Protein AF-A0AAU0QD42-F1 (afdb_monomer_lite)

Radius of gyration: 25.95 Å; chains: 1; bounding box: 48×52×79 Å

Foldseek 3Di:
DDDDDDDDDDDDDDDDDDDDDDPDDDPPPPPPPPPDPPPQDDWDWPDFLPPDAADAAQDVVSLVVVLVVQFDDDPQEGAHADLVSQVNSVCNNVRRHWTWTDPRHDIDIDDDQKHQRNPQRWIWGWDQADPVGGIKIWTWDADPNDTDTHMYDHHD

Sequence (156 aa):
MLKRDLGMKVKGLASSLVCFGLLAGAPAAMAEDAAEEVVVPEPGVLRDCRGTSYDCWDNFDEAKEFLDGKFELEGNVWQAPSEDDIWDAWCAASASSGQLESDGENIFLVGDQLITFPEDGNTAYFRTESKSGGMTIDVVKIIKNKKDIYKVHLKV

Secondary structure (DSSP, 8-state):
---------------------------------------PPPSEEEEE-BTB-PPPP-SHHHHHHHHHHHSEEETTEEEESSHHHHHHHHHHHTTT--EEEE-SS-EEEES-SEEE-TTT--EEEEES--TTSS-EEEEEEEETTEEEEEEEEE--

Structure (mmCIF, N/CA/C/O backbone):
data_AF-A0AAU0QD42-F1
#
_entry.id   AF-A0AAU0QD42-F1
#
loop_
_atom_site.group_PDB
_atom_site.id
_atom_site.type_symbol
_atom_site.label_atom_id
_atom_site.label_alt_id
_atom_site.label_comp_id
_atom_site.label_asym_id
_atom_site.label_entity_id
_atom_site.label_seq_id
_atom_site.pdbx_PDB_ins_code
_atom_site.Cartn_x
_atom_site.Cartn_y
_atom_site.Cartn_z
_atom_site.occupancy
_atom_site.B_iso_or_equiv
_atom_site.auth_seq_id
_atom_site.auth_comp_id
_atom_site.auth_asym_id
_atom_site.auth_atom_id
_atom_site.pdbx_PDB_model_num
ATOM 1 N N . MET A 1 1 ? 4.380 0.924 61.589 1.00 41.47 1 MET A N 1
ATOM 2 C CA . MET A 1 1 ? 4.898 -0.199 62.403 1.00 41.47 1 MET A CA 1
ATOM 3 C C . MET A 1 1 ? 4.317 -1.499 61.859 1.00 41.47 1 MET A C 1
ATOM 5 O O . MET A 1 1 ? 3.103 -1.559 61.809 1.00 41.47 1 MET A O 1
ATOM 9 N N . LEU A 1 2 ? 5.183 -2.475 61.514 1.00 42.94 2 LEU A N 1
ATOM 10 C CA . LEU A 1 2 ? 4.974 -3.949 61.535 1.00 42.94 2 LEU A CA 1
ATOM 11 C C . LEU A 1 2 ? 3.832 -4.527 60.650 1.00 42.94 2 LEU A C 1
ATOM 13 O O . LEU A 1 2 ? 2.705 -4.082 60.737 1.00 42.94 2 LEU A O 1
ATOM 17 N N . LYS A 1 3 ? 4.000 -5.543 59.792 1.00 42.56 3 LYS A N 1
ATOM 18 C CA . LYS A 1 3 ? 4.906 -6.706 59.765 1.00 42.56 3 LYS A CA 1
ATOM 19 C C . LYS A 1 3 ? 5.106 -7.186 58.317 1.00 42.56 3 LYS A C 1
ATOM 21 O O . LYS A 1 3 ? 4.191 -7.126 57.505 1.00 42.56 3 LYS A O 1
ATOM 26 N N . ARG A 1 4 ? 6.318 -7.674 58.042 1.00 53.47 4 ARG A N 1
ATOM 27 C CA . ARG A 1 4 ? 6.694 -8.471 56.867 1.00 53.47 4 ARG A CA 1
ATOM 28 C C . ARG A 1 4 ? 6.239 -9.913 57.091 1.00 53.47 4 ARG A C 1
ATOM 30 O O . ARG A 1 4 ? 6.433 -10.401 58.201 1.00 53.47 4 ARG A O 1
ATOM 37 N N . ASP A 1 5 ? 5.771 -10.584 56.044 1.00 55.56 5 ASP A N 1
ATOM 38 C CA . ASP A 1 5 ? 5.697 -12.045 56.011 1.00 55.56 5 ASP A CA 1
ATOM 39 C C . ASP A 1 5 ? 6.523 -12.576 54.834 1.00 55.56 5 ASP A C 1
ATOM 41 O O . ASP A 1 5 ? 6.356 -12.176 53.682 1.00 55.56 5 ASP A O 1
ATOM 45 N N . LEU A 1 6 ? 7.502 -13.406 55.190 1.00 51.28 6 LEU A N 1
ATOM 46 C CA . LEU A 1 6 ? 8.511 -14.044 54.354 1.00 51.28 6 LEU A CA 1
ATOM 47 C C . LEU A 1 6 ? 8.152 -15.532 54.310 1.00 51.28 6 LEU A C 1
ATOM 49 O O . LEU A 1 6 ? 8.418 -16.257 55.266 1.00 51.28 6 LEU A O 1
ATOM 53 N N . GLY A 1 7 ? 7.559 -15.987 53.207 1.00 52.12 7 GLY A N 1
ATOM 54 C CA . GLY A 1 7 ? 7.311 -17.404 52.940 1.00 52.12 7 GLY A CA 1
ATOM 55 C C . GLY A 1 7 ? 8.399 -17.979 52.039 1.00 52.12 7 GLY A C 1
ATOM 56 O O . GLY A 1 7 ? 8.480 -17.636 50.865 1.00 52.12 7 GLY A O 1
ATOM 57 N N . MET A 1 8 ? 9.251 -18.836 52.597 1.00 41.88 8 MET A N 1
ATOM 58 C CA . MET A 1 8 ? 10.447 -19.399 51.969 1.00 41.88 8 MET A CA 1
ATOM 59 C C . MET A 1 8 ? 10.405 -20.938 52.035 1.00 41.88 8 MET A C 1
ATOM 61 O O . MET A 1 8 ? 9.968 -21.484 53.046 1.00 41.88 8 MET A O 1
ATOM 65 N N . LYS A 1 9 ? 11.020 -21.587 51.026 1.00 45.06 9 LYS A N 1
ATOM 66 C CA . LYS A 1 9 ? 11.385 -23.026 50.879 1.00 45.06 9 LYS A CA 1
ATOM 67 C C . LYS A 1 9 ? 10.252 -23.930 50.339 1.00 45.06 9 LYS A C 1
ATOM 69 O O . LYS A 1 9 ? 9.097 -23.713 50.649 1.00 45.06 9 LYS A O 1
ATOM 74 N N . VAL A 1 10 ? 10.499 -24.968 49.526 1.00 48.28 10 VAL A N 1
ATOM 75 C CA . VAL A 1 10 ? 11.524 -26.023 49.662 1.00 48.28 10 VAL A CA 1
ATOM 76 C C . VAL A 1 10 ? 11.851 -26.710 48.308 1.00 48.28 10 VAL A C 1
ATOM 78 O O . VAL A 1 10 ? 10.958 -27.138 47.596 1.00 48.28 10 VAL A O 1
ATOM 81 N N . LYS A 1 11 ? 13.161 -26.830 48.034 1.00 45.75 11 LYS A N 1
ATOM 82 C CA . LYS A 1 11 ? 13.967 -27.918 47.416 1.00 45.75 11 LYS A CA 1
ATOM 83 C C . LYS A 1 11 ? 13.329 -28.898 46.403 1.00 45.75 11 LYS A C 1
ATOM 85 O O . LYS A 1 11 ? 12.487 -29.708 46.766 1.00 45.75 11 LYS A O 1
ATOM 90 N N . GLY A 1 12 ? 13.960 -28.992 45.228 1.00 39.03 12 GLY A N 1
ATOM 91 C CA . GLY A 1 12 ? 14.044 -30.207 44.408 1.00 39.03 12 GLY A CA 1
ATOM 92 C C . GLY A 1 12 ? 15.512 -30.487 44.066 1.00 39.03 12 GLY A C 1
ATOM 93 O O . GLY A 1 12 ? 16.193 -29.623 43.523 1.00 39.03 12 GLY A O 1
ATOM 94 N N . LEU A 1 13 ? 16.015 -31.649 44.482 1.00 48.16 13 LEU A N 1
ATOM 95 C CA . LEU A 1 13 ? 17.407 -32.094 44.392 1.00 48.16 13 LEU A CA 1
ATOM 96 C C . LEU A 1 13 ? 17.567 -33.098 43.239 1.00 48.16 13 LEU A C 1
ATOM 98 O O . LEU A 1 13 ? 16.780 -34.028 43.140 1.00 48.16 13 LEU A O 1
ATOM 102 N N . ALA A 1 14 ? 18.653 -32.911 42.484 1.00 47.53 14 ALA A N 1
ATOM 103 C CA . ALA A 1 14 ? 19.509 -33.909 41.834 1.00 47.53 14 ALA A CA 1
ATOM 104 C C . ALA A 1 14 ? 18.916 -34.908 40.815 1.00 47.53 14 ALA A C 1
ATOM 106 O O . ALA A 1 14 ? 18.172 -35.819 41.160 1.00 47.53 14 ALA A O 1
ATOM 107 N N . SER A 1 15 ? 19.474 -34.891 39.600 1.00 43.47 15 SER A N 1
ATOM 108 C CA . SER A 1 15 ? 20.176 -36.071 39.065 1.00 43.47 15 SER A CA 1
ATOM 109 C C . SER A 1 15 ? 21.132 -35.676 37.942 1.00 43.47 15 SER A C 1
ATOM 111 O O . SER A 1 15 ? 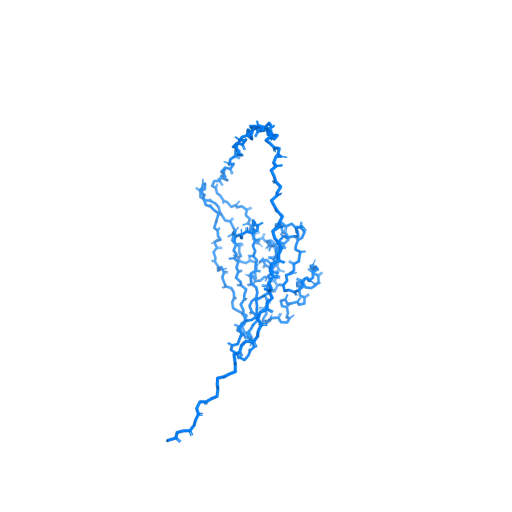20.723 -35.172 36.901 1.00 43.47 15 SER A O 1
ATOM 113 N N . SER A 1 16 ? 22.422 -35.911 38.190 1.00 46.19 16 SER A N 1
ATOM 114 C CA . SER A 1 16 ? 23.472 -35.951 37.176 1.00 46.19 16 SER A CA 1
ATOM 115 C C . SER A 1 16 ? 23.210 -37.095 36.206 1.00 46.19 16 SER A C 1
ATOM 117 O O . SER A 1 16 ? 23.029 -38.231 36.640 1.00 46.19 16 SER A O 1
ATOM 119 N N . LEU A 1 17 ? 23.350 -36.825 34.912 1.00 48.88 17 LEU A N 1
ATOM 120 C CA . LEU A 1 17 ? 23.838 -37.824 33.973 1.00 48.88 17 LEU A CA 1
ATOM 121 C C . LEU A 1 17 ? 24.976 -37.198 33.165 1.00 48.88 17 LEU A C 1
ATOM 123 O O . LEU A 1 17 ? 24.775 -36.317 32.335 1.00 48.88 17 LEU A O 1
ATOM 127 N N . VAL A 1 18 ? 26.191 -37.635 33.480 1.00 49.25 18 VAL A N 1
ATOM 128 C CA . VAL A 1 18 ? 27.378 -37.448 32.650 1.00 49.25 18 VAL A CA 1
ATOM 129 C C . VAL A 1 18 ? 27.294 -38.495 31.544 1.00 49.25 18 VAL A C 1
ATOM 131 O O . VAL A 1 18 ? 27.322 -39.686 31.842 1.00 49.25 18 VAL A O 1
ATOM 134 N N . CYS A 1 19 ? 27.224 -38.066 30.286 1.00 42.28 19 CYS A N 1
ATOM 135 C CA . CYS A 1 19 ? 27.506 -38.924 29.138 1.00 42.28 19 CYS A CA 1
ATOM 136 C C . CYS A 1 19 ? 28.687 -38.331 28.368 1.00 42.28 19 CYS A C 1
ATOM 138 O O . CYS A 1 19 ? 28.576 -37.317 27.685 1.00 42.28 19 CYS A O 1
ATOM 140 N N . PHE A 1 20 ? 29.837 -38.978 28.539 1.00 46.41 20 PHE A N 1
ATOM 141 C CA . PHE A 1 20 ? 30.999 -38.862 27.673 1.00 46.41 20 PHE A CA 1
ATOM 142 C C . PHE A 1 20 ? 30.696 -39.506 26.312 1.00 46.41 20 PHE A C 1
ATOM 144 O O . PHE A 1 20 ? 30.189 -40.623 26.268 1.00 46.41 20 PHE A O 1
ATOM 151 N N . GLY A 1 21 ? 31.139 -38.850 25.238 1.00 43.50 21 GLY A N 1
ATOM 152 C CA . GLY A 1 21 ? 31.594 -39.524 24.020 1.00 43.50 21 GLY A CA 1
ATOM 153 C C . GLY A 1 21 ? 30.615 -39.568 22.846 1.00 43.50 21 GLY A C 1
ATOM 154 O O . GLY A 1 21 ? 29.786 -40.461 22.765 1.00 43.50 21 GLY A O 1
ATOM 155 N N . LEU A 1 22 ? 30.820 -38.683 21.867 1.00 48.38 22 LEU A N 1
ATOM 156 C CA . LEU A 1 22 ? 31.330 -39.066 20.543 1.00 48.38 22 LEU A CA 1
ATOM 157 C C . LEU A 1 22 ? 31.701 -37.786 19.771 1.00 48.38 22 LEU A C 1
ATOM 159 O O . LEU A 1 22 ? 30.837 -37.011 19.372 1.00 48.38 22 LEU A O 1
ATOM 163 N N . LEU A 1 23 ? 32.999 -37.563 19.559 1.00 53.00 23 LEU A N 1
ATOM 164 C CA . LEU A 1 23 ? 33.494 -36.639 18.538 1.00 53.00 23 LEU A CA 1
ATOM 165 C C . LEU A 1 23 ? 33.278 -37.309 17.177 1.00 53.00 23 LEU A C 1
ATOM 167 O O . LEU A 1 23 ? 34.149 -38.021 16.683 1.00 53.00 23 LEU A O 1
ATOM 171 N N . ALA A 1 24 ? 32.097 -37.123 16.595 1.00 56.09 24 ALA A N 1
ATOM 172 C CA . ALA A 1 24 ? 31.885 -37.356 15.176 1.00 56.09 24 ALA A CA 1
ATOM 173 C C . ALA A 1 24 ? 32.242 -36.054 14.454 1.00 56.09 24 ALA A C 1
ATOM 175 O O . ALA A 1 24 ? 31.543 -35.051 14.590 1.00 56.09 24 ALA A O 1
ATOM 176 N N . GLY A 1 25 ? 33.373 -36.056 13.747 1.00 51.91 25 GLY A N 1
ATOM 177 C CA . GLY A 1 25 ? 33.743 -34.970 12.849 1.00 51.91 25 GLY A CA 1
ATOM 178 C C . GLY A 1 25 ? 32.641 -34.788 11.814 1.00 51.91 25 GLY A C 1
ATOM 179 O O . GLY A 1 25 ? 32.454 -35.642 10.949 1.00 51.91 25 GLY A O 1
ATOM 180 N N . ALA A 1 26 ? 31.891 -33.696 11.935 1.00 54.47 26 ALA A N 1
ATOM 181 C CA . ALA A 1 26 ? 30.996 -33.268 10.881 1.00 54.47 26 ALA A CA 1
ATOM 182 C C . ALA A 1 26 ? 31.861 -32.898 9.664 1.00 54.47 26 ALA A C 1
ATOM 184 O O . ALA A 1 26 ? 32.846 -32.169 9.832 1.00 54.47 26 ALA A O 1
ATOM 185 N N . PRO A 1 27 ? 31.543 -33.384 8.453 1.00 52.00 27 PRO A N 1
ATOM 186 C CA . PRO A 1 27 ? 32.139 -32.823 7.257 1.00 52.00 27 PRO A CA 1
ATOM 187 C C . PRO A 1 27 ? 31.759 -31.344 7.241 1.00 52.00 27 PRO A C 1
ATOM 189 O O . PRO A 1 27 ? 30.577 -30.999 7.279 1.00 52.00 27 PRO A O 1
ATOM 192 N N . ALA A 1 28 ? 32.770 -30.477 7.249 1.00 54.09 28 ALA A N 1
ATOM 193 C CA . ALA A 1 28 ? 32.600 -29.078 6.920 1.00 54.09 28 ALA A CA 1
ATOM 194 C C . ALA A 1 28 ? 32.084 -29.035 5.480 1.00 54.09 28 ALA A C 1
ATOM 196 O O . ALA A 1 28 ? 32.859 -29.096 4.527 1.00 54.09 28 ALA A O 1
ATOM 197 N N . ALA A 1 29 ? 30.759 -29.034 5.333 1.00 52.78 29 ALA A N 1
ATOM 198 C CA . ALA A 1 29 ? 30.106 -28.610 4.117 1.00 52.78 29 ALA A CA 1
ATOM 199 C C . ALA A 1 29 ? 30.549 -27.162 3.928 1.00 52.78 29 ALA A C 1
ATOM 201 O O . ALA A 1 29 ? 30.104 -26.266 4.644 1.00 52.78 29 ALA A O 1
ATOM 202 N N . MET A 1 30 ? 31.539 -26.979 3.059 1.00 50.84 30 MET A N 1
ATOM 203 C CA . MET A 1 30 ? 31.926 -25.676 2.555 1.00 50.84 30 MET A CA 1
ATOM 204 C C . MET A 1 30 ? 30.666 -25.134 1.891 1.00 50.84 30 MET A C 1
ATOM 206 O O . MET A 1 30 ? 30.284 -25.597 0.820 1.00 50.84 30 MET A O 1
ATOM 210 N N . ALA A 1 31 ? 29.958 -24.252 2.592 1.00 56.22 31 ALA A N 1
ATOM 211 C CA . ALA A 1 31 ? 28.955 -23.415 1.976 1.00 56.22 31 ALA A CA 1
ATOM 212 C C . ALA A 1 31 ? 29.731 -22.548 0.985 1.00 56.22 31 ALA A C 1
ATOM 214 O O . ALA A 1 31 ? 30.432 -21.618 1.381 1.00 56.22 31 ALA A O 1
ATOM 215 N N . GLU A 1 32 ? 29.713 -22.949 -0.283 1.00 57.38 32 GLU A N 1
ATOM 216 C CA . GLU A 1 32 ? 30.053 -22.060 -1.378 1.00 57.38 32 GLU A CA 1
ATOM 217 C C . GLU A 1 32 ? 29.036 -20.926 -1.294 1.00 57.38 32 GLU A C 1
ATOM 219 O O . GLU A 1 32 ? 27.861 -21.092 -1.615 1.00 57.38 32 GLU A O 1
ATOM 224 N N . ASP A 1 33 ? 29.496 -19.821 -0.714 1.00 49.88 33 ASP A N 1
ATOM 225 C CA . ASP A 1 33 ? 28.831 -18.530 -0.675 1.00 49.88 33 ASP A CA 1
ATOM 226 C C . ASP A 1 33 ? 28.710 -18.070 -2.129 1.00 49.88 33 ASP A C 1
ATOM 228 O O . ASP A 1 33 ? 29.585 -17.401 -2.684 1.00 49.88 33 ASP A O 1
ATOM 232 N N . ALA A 1 34 ? 27.686 -18.589 -2.806 1.00 62.62 34 ALA A N 1
ATOM 233 C CA . ALA A 1 34 ? 27.259 -18.113 -4.099 1.00 62.62 34 ALA A CA 1
ATOM 234 C C . ALA A 1 34 ? 26.759 -16.694 -3.854 1.00 62.62 34 ALA A C 1
ATOM 236 O O . ALA A 1 34 ? 25.600 -16.496 -3.502 1.00 62.62 34 ALA A O 1
ATOM 237 N N . ALA A 1 35 ? 27.678 -15.733 -3.963 1.00 56.84 35 ALA A N 1
ATOM 238 C CA . ALA A 1 35 ? 27.357 -14.323 -3.976 1.00 56.84 35 ALA A CA 1
ATOM 239 C C . ALA A 1 35 ? 26.292 -14.127 -5.055 1.00 56.84 35 ALA A C 1
ATOM 241 O O . ALA A 1 35 ? 26.578 -14.229 -6.250 1.00 56.84 35 ALA A O 1
ATOM 242 N N . GLU A 1 36 ? 25.051 -13.954 -4.609 1.00 60.19 36 GLU A N 1
ATOM 243 C CA . GLU A 1 36 ? 23.923 -13.634 -5.462 1.00 60.19 36 GLU A CA 1
ATOM 244 C C . GLU A 1 36 ? 24.313 -12.355 -6.203 1.00 60.19 36 GLU A C 1
ATOM 246 O O . GLU A 1 36 ? 24.660 -11.346 -5.582 1.00 60.19 36 GLU A O 1
ATOM 251 N N . GLU A 1 37 ? 24.381 -12.427 -7.532 1.00 62.84 37 GLU A N 1
ATOM 252 C CA . GLU A 1 37 ? 24.664 -11.264 -8.360 1.00 62.84 37 GLU A CA 1
ATOM 253 C C . GLU A 1 37 ? 23.532 -10.266 -8.115 1.00 62.84 37 GLU A C 1
ATOM 255 O O . GLU A 1 37 ? 22.405 -10.460 -8.570 1.00 62.84 37 GLU A O 1
ATOM 260 N N . VAL A 1 38 ? 23.814 -9.232 -7.318 1.00 61.31 38 VAL A N 1
ATOM 261 C CA . VAL A 1 38 ? 22.858 -8.165 -7.036 1.00 61.31 38 VAL A CA 1
ATOM 262 C C . VAL A 1 38 ? 22.687 -7.392 -8.334 1.00 61.31 38 VAL A C 1
ATOM 264 O O . VAL A 1 38 ? 23.501 -6.533 -8.676 1.00 61.31 38 VAL A O 1
ATOM 267 N N . VAL A 1 39 ? 21.649 -7.748 -9.088 1.00 68.50 39 VAL A N 1
ATOM 268 C CA . VAL A 1 39 ? 21.240 -7.010 -10.277 1.00 68.50 39 VAL A CA 1
ATOM 269 C C . VAL A 1 39 ? 20.747 -5.655 -9.803 1.00 68.50 39 VAL A C 1
ATOM 271 O O . VA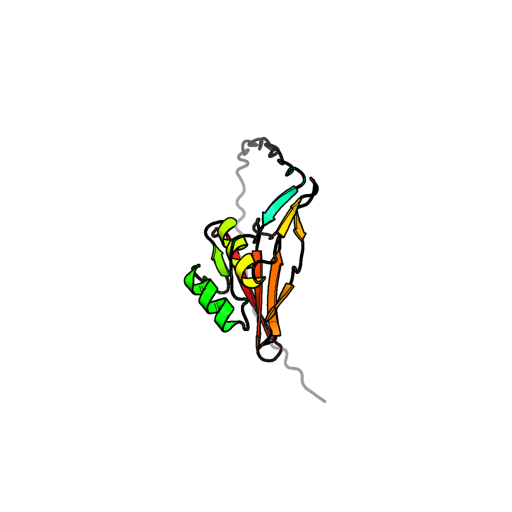L A 1 39 ? 19.663 -5.519 -9.238 1.00 68.50 39 VAL A O 1
ATOM 274 N N . VAL A 1 40 ? 21.591 -4.654 -10.002 1.00 72.56 40 VAL A N 1
ATOM 275 C CA . VAL A 1 40 ? 21.261 -3.268 -9.722 1.00 72.56 40 VAL A CA 1
ATOM 276 C C . VAL A 1 40 ? 20.222 -2.815 -10.757 1.00 72.56 40 VAL A C 1
ATOM 278 O O . VAL A 1 40 ? 20.477 -2.969 -11.956 1.00 72.56 40 VAL A O 1
ATOM 281 N N . PRO A 1 41 ? 19.046 -2.308 -10.341 1.00 71.31 41 PRO A N 1
ATOM 282 C CA . PRO A 1 41 ? 18.037 -1.829 -11.282 1.00 71.31 41 PRO A CA 1
ATOM 283 C C . PRO A 1 41 ? 18.607 -0.695 -12.139 1.00 71.31 41 PRO A C 1
ATOM 285 O O . PRO A 1 41 ? 19.365 0.131 -11.645 1.00 71.31 41 PRO A O 1
ATOM 288 N N . GLU A 1 42 ? 18.259 -0.633 -13.425 1.00 82.69 42 GLU A N 1
ATOM 289 C CA . GLU A 1 42 ? 18.642 0.518 -14.248 1.00 82.69 42 GLU A CA 1
ATOM 290 C C . GLU A 1 42 ? 17.873 1.776 -13.799 1.00 82.69 42 GLU A C 1
ATOM 292 O O . GLU A 1 42 ? 16.708 1.671 -13.398 1.00 82.69 42 GLU A O 1
ATOM 297 N N . PRO A 1 43 ? 18.479 2.975 -13.886 1.00 89.81 43 PRO A N 1
ATOM 298 C CA . PRO A 1 43 ? 17.781 4.212 -13.569 1.00 89.81 43 PRO A CA 1
ATOM 299 C C . PRO A 1 43 ? 16.532 4.404 -14.438 1.00 89.81 43 PRO A C 1
ATOM 301 O O . PRO A 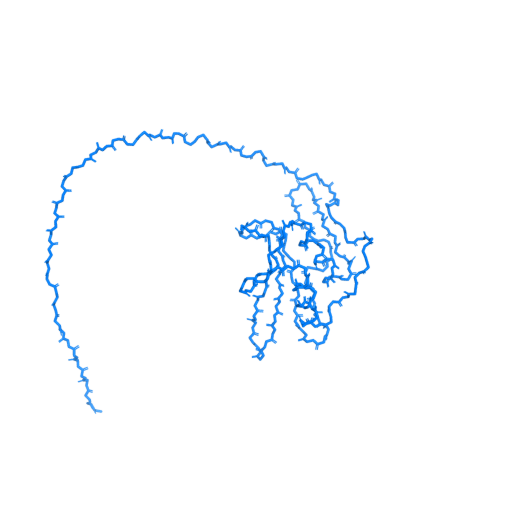1 43 ? 16.596 4.281 -15.665 1.00 89.81 43 PRO A O 1
ATOM 304 N N . GLY A 1 44 ? 15.408 4.774 -13.827 1.00 91.12 44 GLY A N 1
ATOM 305 C CA . GLY A 1 44 ? 14.167 5.047 -14.549 1.00 91.12 44 GLY A CA 1
ATOM 306 C C . GLY A 1 44 ? 12.893 4.757 -13.763 1.00 91.12 44 GLY A C 1
ATOM 307 O O . GLY A 1 44 ? 12.907 4.547 -12.552 1.00 91.12 44 GLY A O 1
ATOM 308 N N . VAL A 1 45 ? 11.769 4.762 -14.482 1.00 90.06 45 VAL A N 1
ATOM 309 C CA . VAL A 1 45 ? 10.448 4.434 -13.931 1.00 90.06 45 VAL A CA 1
ATOM 310 C C . VAL A 1 45 ? 10.289 2.920 -13.887 1.00 90.06 45 VAL A C 1
ATOM 312 O O . VAL A 1 45 ? 10.292 2.269 -14.930 1.00 90.06 45 VAL A O 1
ATOM 315 N N . LEU A 1 46 ? 10.130 2.373 -12.684 1.00 90.81 46 LEU A N 1
ATOM 316 C CA . LEU A 1 46 ? 9.919 0.943 -12.465 1.00 90.81 46 LEU A CA 1
ATOM 317 C C . LEU A 1 46 ? 8.436 0.582 -12.513 1.00 90.81 46 LEU A C 1
ATOM 319 O O . LEU A 1 46 ? 8.056 -0.426 -13.103 1.00 90.81 46 LEU A O 1
ATOM 323 N N . ARG A 1 47 ? 7.596 1.401 -11.871 1.00 91.62 47 ARG A N 1
ATOM 324 C CA . ARG A 1 47 ? 6.143 1.214 -11.819 1.00 91.62 47 ARG A CA 1
ATOM 325 C C . ARG A 1 47 ? 5.449 2.568 -11.823 1.00 91.62 47 ARG A C 1
ATOM 327 O O . ARG A 1 47 ? 5.954 3.532 -11.259 1.00 91.62 47 ARG A O 1
ATOM 334 N N . ASP A 1 48 ? 4.280 2.635 -12.435 1.00 92.06 48 ASP A N 1
ATOM 335 C CA . ASP A 1 48 ? 3.474 3.850 -12.511 1.00 92.06 48 ASP A CA 1
ATOM 336 C C . ASP A 1 48 ? 2.005 3.468 -12.315 1.00 92.06 48 ASP A C 1
ATOM 338 O O . ASP A 1 48 ? 1.562 2.435 -12.820 1.00 92.06 48 ASP A O 1
ATOM 342 N N . CYS A 1 49 ? 1.260 4.268 -11.556 1.00 89.50 49 CYS A N 1
ATOM 343 C CA . CYS A 1 49 ? -0.187 4.127 -11.437 1.00 89.50 49 CYS A CA 1
ATOM 344 C C . CYS A 1 49 ? -0.950 4.764 -12.615 1.00 89.50 49 CYS A C 1
ATOM 346 O O . CYS A 1 49 ? -2.175 4.650 -12.701 1.00 89.50 49 CYS A O 1
ATOM 348 N N . ARG A 1 50 ? -0.267 5.441 -13.550 1.00 71.75 50 ARG A N 1
ATOM 349 C CA . ARG A 1 50 ? -0.901 6.008 -14.750 1.00 71.75 50 ARG A CA 1
ATOM 350 C C . ARG A 1 50 ? -1.591 4.933 -15.591 1.00 71.75 50 ARG A C 1
ATOM 352 O O . ARG A 1 50 ? -0.973 3.982 -16.056 1.00 71.75 50 ARG A O 1
ATOM 359 N N . GLY A 1 51 ? -2.875 5.157 -15.872 1.00 67.50 51 GLY A N 1
ATOM 360 C CA . GLY A 1 51 ? -3.707 4.285 -16.710 1.00 67.50 51 GLY A CA 1
ATOM 361 C C . GLY A 1 51 ? -4.775 3.516 -15.934 1.00 67.50 51 GLY A C 1
ATOM 362 O O . GLY A 1 51 ? -5.713 3.013 -16.550 1.00 67.50 51 GLY A O 1
ATOM 363 N N . THR A 1 52 ? -4.689 3.491 -14.602 1.00 72.94 52 THR A N 1
ATOM 364 C CA . THR A 1 52 ? -5.788 3.069 -13.729 1.00 72.94 52 THR A CA 1
ATOM 365 C C . THR A 1 52 ? -6.587 4.283 -13.264 1.00 72.94 52 THR A C 1
ATOM 367 O O . THR A 1 52 ? -6.046 5.378 -13.128 1.00 72.94 52 THR A O 1
ATOM 370 N N . SER A 1 53 ? -7.888 4.101 -13.048 1.00 81.56 53 SER A N 1
ATOM 371 C CA . SER A 1 53 ? -8.756 5.109 -12.437 1.00 81.56 53 SER A CA 1
ATOM 372 C C . SER A 1 53 ? -9.353 4.487 -11.190 1.00 81.56 53 SER A C 1
ATOM 374 O O . SER A 1 53 ? -10.357 3.782 -11.271 1.00 81.56 53 SER A O 1
ATOM 376 N N . TYR A 1 54 ? -8.689 4.710 -10.064 1.00 84.62 54 TYR A N 1
ATOM 377 C CA . TYR A 1 54 ? -9.193 4.323 -8.755 1.00 84.62 54 TYR A CA 1
ATOM 378 C C . TYR A 1 54 ? -9.805 5.525 -8.050 1.00 84.62 54 TYR A C 1
ATOM 380 O O . TYR A 1 54 ? -9.218 6.609 -8.058 1.00 84.62 54 TYR A O 1
ATOM 388 N N . ASP A 1 55 ? -10.948 5.301 -7.411 1.00 84.50 55 ASP A N 1
ATOM 389 C CA . ASP A 1 55 ? -11.431 6.194 -6.365 1.00 84.50 55 ASP A CA 1
ATOM 390 C C . ASP A 1 55 ? -10.526 6.026 -5.131 1.00 84.50 55 ASP A C 1
ATOM 392 O O . ASP A 1 55 ? -10.074 4.914 -4.832 1.00 84.50 55 ASP A O 1
ATOM 396 N N . CYS A 1 56 ? -10.207 7.128 -4.448 1.00 83.00 56 CYS A N 1
ATOM 397 C CA . CYS A 1 56 ? -9.457 7.070 -3.195 1.00 83.00 56 CYS A CA 1
ATOM 398 C C . CYS A 1 56 ? -10.283 6.405 -2.095 1.00 83.00 56 CYS A C 1
ATOM 400 O O . CYS A 1 56 ? -11.508 6.464 -2.110 1.00 83.00 56 CYS A O 1
ATOM 402 N N . TRP A 1 57 ? -9.603 5.820 -1.111 1.00 93.69 57 TRP A N 1
ATOM 403 C CA . TRP A 1 57 ? -10.265 5.372 0.112 1.00 93.69 57 TRP A CA 1
ATOM 404 C C . TRP A 1 57 ? -10.544 6.571 1.016 1.00 93.69 57 TRP A C 1
ATOM 406 O O . TRP A 1 57 ? -9.608 7.261 1.436 1.00 93.69 57 TRP A O 1
ATOM 416 N N . ASP A 1 58 ? -11.814 6.791 1.347 1.00 95.88 58 ASP A N 1
ATOM 417 C CA . ASP A 1 58 ? -12.221 7.904 2.202 1.00 95.88 58 ASP A CA 1
ATOM 418 C C . ASP A 1 58 ? -12.106 7.561 3.697 1.00 95.88 58 ASP A C 1
ATOM 420 O O . ASP A 1 58 ? -11.887 8.443 4.538 1.00 95.88 58 ASP A O 1
ATOM 424 N N . ASN A 1 59 ? -12.165 6.268 4.029 1.00 97.19 59 ASN A N 1
ATOM 425 C CA . ASN A 1 59 ? -12.056 5.715 5.379 1.00 97.19 59 ASN A CA 1
ATOM 426 C C . ASN A 1 59 ? -11.446 4.293 5.377 1.00 97.19 59 ASN A C 1
ATOM 428 O O . ASN A 1 59 ? -11.207 3.673 4.340 1.00 97.19 59 ASN A O 1
ATOM 432 N N . PHE A 1 60 ? -11.177 3.748 6.567 1.00 97.56 60 PHE A N 1
ATOM 433 C CA . PHE A 1 60 ? -10.604 2.409 6.726 1.00 97.56 60 PHE A CA 1
ATOM 434 C C . PHE A 1 60 ? -11.554 1.297 6.294 1.00 97.56 60 PHE A C 1
ATOM 436 O O . PHE A 1 60 ? -11.078 0.255 5.854 1.00 97.56 60 PHE A O 1
ATOM 443 N N . ASP A 1 61 ? -12.864 1.460 6.469 1.00 97.62 61 ASP A N 1
ATOM 444 C CA . ASP A 1 61 ? -13.806 0.387 6.156 1.00 97.62 61 ASP A CA 1
ATOM 445 C C . ASP A 1 61 ? -13.910 0.185 4.630 1.00 97.62 61 ASP A C 1
ATOM 447 O O . ASP A 1 61 ? -13.934 -0.959 4.184 1.00 97.62 61 ASP A O 1
ATOM 451 N N . GLU A 1 62 ? -13.809 1.252 3.833 1.00 97.12 62 GLU A N 1
ATOM 452 C CA . GLU A 1 62 ? -13.648 1.182 2.371 1.00 97.12 62 GLU A CA 1
ATOM 453 C C . GLU A 1 62 ? -12.319 0.551 1.952 1.00 97.12 62 GLU A C 1
ATOM 455 O O . GLU A 1 62 ? -12.292 -0.355 1.115 1.00 97.12 62 GLU A O 1
ATOM 460 N N . ALA A 1 63 ? -11.209 0.976 2.571 1.00 97.44 63 ALA A N 1
ATOM 461 C CA . ALA A 1 63 ? -9.908 0.352 2.336 1.00 97.44 63 ALA A CA 1
ATOM 462 C C . ALA A 1 63 ? -9.962 -1.153 2.645 1.00 97.44 63 ALA A C 1
ATOM 464 O O . ALA A 1 63 ? -9.454 -1.980 1.887 1.00 97.44 63 ALA A O 1
ATOM 465 N N . LYS A 1 64 ? -10.625 -1.523 3.746 1.00 97.94 64 LYS A N 1
ATOM 466 C CA . LYS A 1 64 ? -10.827 -2.911 4.152 1.00 97.94 64 LYS A CA 1
ATOM 467 C C . LYS A 1 64 ? -11.666 -3.673 3.133 1.00 97.94 64 LYS A C 1
ATOM 469 O O . LYS A 1 64 ? -11.273 -4.774 2.769 1.00 97.94 64 LYS A O 1
ATOM 474 N N . GLU A 1 65 ? -12.796 -3.127 2.695 1.00 97.75 65 GLU A N 1
ATOM 475 C CA . GLU A 1 65 ? -13.677 -3.772 1.716 1.00 97.75 65 GLU A CA 1
ATOM 476 C C . GLU A 1 65 ? -12.934 -4.064 0.409 1.00 97.75 65 GLU A C 1
ATOM 478 O O . GLU A 1 65 ? -12.982 -5.186 -0.098 1.00 97.75 65 GLU A O 1
ATOM 483 N N . PHE A 1 66 ? -12.172 -3.088 -0.088 1.00 96.56 66 PHE A N 1
ATOM 484 C CA . PHE A 1 66 ? -11.346 -3.260 -1.277 1.00 96.56 66 PHE A CA 1
ATOM 485 C C . PHE A 1 66 ? -10.303 -4.375 -1.103 1.00 96.56 66 PHE A C 1
ATOM 487 O O . PHE A 1 66 ? -10.152 -5.235 -1.973 1.00 96.56 66 PHE A O 1
ATOM 494 N N . LEU A 1 67 ? -9.584 -4.376 0.024 1.00 97.94 67 LEU A N 1
ATOM 495 C CA . LEU A 1 67 ? -8.517 -5.342 0.292 1.00 97.94 67 LEU A CA 1
ATOM 496 C C . LEU A 1 67 ? -9.057 -6.748 0.569 1.00 97.94 67 LEU A C 1
ATOM 498 O O . LEU A 1 67 ? -8.494 -7.711 0.060 1.00 97.94 67 LEU A O 1
ATOM 502 N N . ASP A 1 68 ? -10.167 -6.880 1.295 1.00 98.19 68 ASP A N 1
ATOM 503 C CA . ASP A 1 68 ? -10.856 -8.157 1.515 1.00 98.19 68 ASP A CA 1
ATOM 504 C C . ASP A 1 68 ? -11.410 -8.742 0.205 1.00 98.19 68 ASP A C 1
ATOM 506 O O . ASP A 1 68 ? -11.493 -9.960 0.053 1.00 98.19 68 ASP A O 1
ATOM 510 N N . GLY A 1 69 ? -11.787 -7.887 -0.752 1.00 96.94 69 GLY A N 1
ATOM 511 C CA . GLY A 1 69 ? -12.217 -8.308 -2.085 1.00 96.94 69 GLY A CA 1
ATOM 512 C C . GLY A 1 69 ? -11.080 -8.841 -2.963 1.00 96.94 69 GLY A C 1
ATOM 513 O O . GLY A 1 69 ? -11.338 -9.609 -3.892 1.00 96.94 69 GLY A O 1
ATOM 514 N N . LYS A 1 70 ? -9.829 -8.458 -2.674 1.00 95.62 70 LYS A N 1
ATOM 515 C CA . LYS A 1 70 ? -8.642 -8.861 -3.444 1.00 95.62 70 LYS A CA 1
ATOM 516 C C . LYS A 1 70 ? -7.812 -9.955 -2.786 1.00 95.62 70 LYS A C 1
ATOM 518 O O . LYS A 1 70 ? -7.260 -10.798 -3.489 1.00 95.62 70 LYS A O 1
ATOM 523 N N . PHE A 1 71 ? -7.685 -9.929 -1.465 1.00 97.69 71 PHE A N 1
ATOM 524 C CA . PHE A 1 71 ? -6.677 -10.693 -0.741 1.00 97.69 71 PHE A CA 1
ATOM 525 C C . PHE A 1 71 ? -7.273 -11.448 0.441 1.00 97.69 71 PHE A C 1
ATOM 527 O O . PHE A 1 71 ? -8.182 -10.984 1.127 1.00 97.69 71 PHE A O 1
ATOM 534 N N . GLU A 1 72 ? -6.691 -12.608 0.730 1.00 97.50 72 GLU A N 1
ATOM 535 C CA . GLU A 1 72 ? -6.994 -13.361 1.942 1.00 97.50 72 GLU A CA 1
ATOM 536 C C . GLU A 1 72 ? -6.376 -12.655 3.158 1.00 97.50 72 GLU A C 1
ATOM 538 O O . GLU A 1 72 ? -5.183 -12.351 3.164 1.00 97.50 72 GLU A O 1
ATOM 543 N N . LEU A 1 73 ? -7.184 -12.381 4.187 1.00 97.62 73 LEU A N 1
ATOM 544 C CA . LEU A 1 73 ? -6.724 -11.769 5.433 1.00 97.62 73 LEU A CA 1
ATOM 545 C C . LEU A 1 73 ? -6.370 -12.846 6.467 1.00 97.62 73 LEU A C 1
ATOM 547 O O . LEU A 1 73 ? -7.247 -13.541 6.981 1.00 97.62 73 LEU A O 1
ATOM 551 N N . GLU A 1 74 ? -5.095 -12.920 6.841 1.00 96.94 74 GLU A N 1
ATOM 552 C CA . GLU A 1 74 ? -4.593 -13.784 7.910 1.00 96.94 74 GLU A CA 1
ATOM 553 C C . GLU A 1 74 ? -4.116 -12.942 9.099 1.00 96.94 74 GLU A C 1
ATOM 555 O O . GLU A 1 74 ? -3.074 -12.278 9.071 1.00 96.94 74 GLU A O 1
ATOM 560 N N . GLY A 1 75 ? -4.905 -12.940 10.176 1.00 95.75 75 GLY A N 1
ATOM 561 C CA . GLY A 1 75 ? -4.679 -12.038 11.304 1.00 95.75 75 GLY A CA 1
ATOM 562 C C . GLY A 1 75 ? -4.851 -10.580 10.871 1.00 95.75 75 GLY A C 1
ATOM 563 O O . GLY A 1 75 ? -5.956 -10.169 10.535 1.00 95.75 75 GLY A O 1
ATOM 564 N N . ASN A 1 76 ? -3.754 -9.821 10.866 1.00 96.81 76 ASN A N 1
ATOM 565 C CA . ASN A 1 76 ? -3.717 -8.426 10.415 1.00 96.81 76 ASN A CA 1
ATOM 566 C C . ASN A 1 76 ? -2.942 -8.265 9.092 1.00 96.81 76 ASN A C 1
ATOM 568 O O . ASN A 1 76 ? -2.447 -7.178 8.800 1.00 96.81 76 ASN A O 1
ATOM 572 N N . VAL A 1 77 ? -2.759 -9.337 8.317 1.00 97.31 77 VAL A N 1
ATOM 573 C CA . VAL A 1 77 ? -1.993 -9.303 7.064 1.00 97.31 77 VAL A CA 1
ATOM 574 C C . VAL A 1 77 ? -2.843 -9.820 5.910 1.00 97.31 77 VAL A C 1
ATOM 576 O O . VAL A 1 77 ? -3.226 -10.986 5.897 1.00 97.31 77 VAL A O 1
ATOM 579 N N . TRP A 1 78 ? -3.128 -8.956 4.941 1.00 98.25 78 TRP A N 1
ATOM 580 C CA . TRP A 1 78 ? -3.637 -9.338 3.630 1.00 98.25 78 TRP A CA 1
ATOM 581 C C . TRP A 1 78 ? -2.503 -9.937 2.795 1.00 98.25 78 TRP A C 1
ATOM 583 O O . TRP A 1 78 ? -1.465 -9.299 2.594 1.00 98.25 78 TRP A O 1
ATOM 593 N N . GLN A 1 79 ? -2.717 -11.165 2.328 1.00 97.25 79 GLN A N 1
ATOM 594 C CA . GLN A 1 79 ? -1.749 -11.983 1.602 1.00 97.25 79 GLN A CA 1
ATOM 595 C C . GLN A 1 79 ? -1.841 -11.705 0.094 1.00 97.25 79 GLN A C 1
ATOM 597 O O . GLN A 1 79 ? -2.655 -12.303 -0.613 1.00 97.25 79 GLN A O 1
ATOM 602 N N . ALA A 1 80 ? -1.014 -10.788 -0.402 1.00 96.75 80 ALA A N 1
ATOM 603 C CA . ALA A 1 80 ? -0.927 -10.462 -1.821 1.00 96.75 80 ALA A CA 1
ATOM 604 C C . ALA A 1 80 ? -0.166 -11.566 -2.588 1.00 96.75 80 ALA A C 1
ATOM 606 O O . ALA A 1 80 ? 0.906 -11.982 -2.142 1.00 96.75 80 ALA A O 1
ATOM 607 N N . PRO A 1 81 ? -0.669 -12.053 -3.737 1.00 95.12 81 PRO A N 1
ATOM 608 C CA . PRO A 1 81 ? -0.020 -13.143 -4.465 1.00 95.12 81 PRO A CA 1
ATOM 609 C C . PRO A 1 81 ? 1.235 -12.709 -5.238 1.00 95.12 81 PRO A C 1
ATOM 611 O O . PRO A 1 81 ? 2.056 -13.563 -5.573 1.00 95.12 81 PRO A O 1
ATOM 614 N N . SER A 1 82 ? 1.404 -11.412 -5.511 1.00 94.06 82 SER A N 1
ATOM 615 C CA . SER A 1 82 ? 2.587 -10.864 -6.176 1.00 94.06 82 SER A CA 1
ATOM 616 C C . SER A 1 82 ? 2.883 -9.418 -5.763 1.00 94.06 82 SER A C 1
ATOM 618 O O . SER A 1 82 ? 2.068 -8.746 -5.130 1.00 94.06 82 SER A O 1
ATOM 620 N N . GLU A 1 83 ? 4.061 -8.919 -6.141 1.00 92.88 83 GLU A N 1
ATOM 621 C CA . GLU A 1 83 ? 4.426 -7.513 -5.953 1.00 92.88 83 GLU A CA 1
ATOM 622 C C . GLU A 1 83 ? 3.569 -6.564 -6.798 1.00 92.88 83 GLU A C 1
ATOM 624 O O . GLU A 1 83 ? 3.319 -5.429 -6.387 1.00 92.88 83 GLU A O 1
ATOM 629 N N . ASP A 1 84 ? 3.084 -7.034 -7.949 1.00 93.44 84 ASP A N 1
ATOM 630 C CA . ASP A 1 84 ? 2.184 -6.272 -8.813 1.00 93.44 84 ASP A CA 1
ATOM 631 C C . ASP A 1 84 ? 0.846 -6.025 -8.112 1.00 93.44 84 ASP A C 1
ATOM 633 O O . ASP A 1 84 ? 0.306 -4.926 -8.198 1.00 93.44 84 ASP A O 1
ATOM 637 N N . ASP A 1 85 ? 0.358 -6.997 -7.341 1.00 95.19 85 ASP A N 1
ATOM 638 C CA . ASP A 1 85 ? -0.871 -6.855 -6.558 1.00 95.19 85 ASP A CA 1
ATOM 639 C C . ASP A 1 85 ? -0.721 -5.849 -5.408 1.00 95.19 85 ASP A C 1
ATOM 641 O O . ASP A 1 85 ? -1.647 -5.090 -5.111 1.00 95.19 85 ASP A O 1
ATOM 645 N N . ILE A 1 86 ? 0.454 -5.807 -4.768 1.00 95.88 86 ILE A N 1
ATOM 646 C CA . ILE A 1 86 ? 0.761 -4.794 -3.745 1.00 95.88 86 ILE A CA 1
ATOM 647 C C . ILE A 1 86 ? 0.802 -3.410 -4.391 1.00 95.88 86 ILE A C 1
ATOM 649 O O . ILE A 1 86 ? 0.224 -2.465 -3.853 1.00 95.88 86 ILE A O 1
ATOM 653 N N . TRP A 1 87 ? 1.453 -3.282 -5.550 1.00 95.50 87 TRP A N 1
ATOM 654 C CA . TRP A 1 87 ? 1.502 -2.021 -6.285 1.00 95.50 87 TRP A CA 1
ATOM 655 C C . TRP A 1 87 ? 0.107 -1.548 -6.706 1.00 95.50 87 TRP A C 1
ATOM 657 O O . TRP A 1 87 ? -0.240 -0.387 -6.515 1.00 95.50 87 TRP A O 1
ATOM 667 N N . ASP A 1 88 ? -0.729 -2.450 -7.203 1.00 94.56 88 ASP A N 1
ATOM 668 C CA . ASP A 1 88 ? -2.094 -2.141 -7.615 1.00 94.56 88 ASP A CA 1
ATOM 669 C C . ASP A 1 88 ? -2.982 -1.711 -6.429 1.00 94.56 88 ASP A C 1
ATOM 671 O O . ASP A 1 88 ? -3.766 -0.763 -6.530 1.00 94.56 88 ASP A O 1
ATOM 675 N N . ALA A 1 89 ? -2.810 -2.329 -5.255 1.00 95.94 89 ALA A N 1
ATOM 676 C CA . ALA A 1 89 ? -3.446 -1.865 -4.021 1.00 95.94 89 ALA A CA 1
ATOM 677 C C . ALA A 1 89 ? -2.961 -0.468 -3.595 1.00 95.94 89 ALA A C 1
ATOM 679 O O . ALA A 1 89 ? -3.750 0.340 -3.102 1.00 95.94 89 ALA A O 1
ATOM 680 N N . TRP A 1 90 ? -1.684 -0.153 -3.819 1.00 96.00 90 TRP A N 1
ATOM 681 C CA . TRP A 1 90 ? -1.145 1.179 -3.564 1.00 96.00 90 TRP A CA 1
ATOM 682 C C . TRP A 1 90 ? -1.689 2.231 -4.537 1.00 96.00 90 TRP A C 1
ATOM 684 O O . TRP A 1 90 ? -1.990 3.358 -4.133 1.00 96.00 90 TRP A O 1
ATOM 694 N N . CYS A 1 91 ? -1.884 1.872 -5.806 1.00 94.88 91 CYS A N 1
ATOM 695 C CA . CYS A 1 91 ? -2.529 2.748 -6.779 1.00 94.88 91 CYS A CA 1
ATOM 696 C C . CYS A 1 91 ? -3.970 3.086 -6.385 1.00 94.88 91 CYS A C 1
ATOM 698 O O . CYS A 1 91 ? -4.389 4.227 -6.579 1.00 94.88 91 CYS A O 1
ATOM 700 N N . ALA A 1 92 ? -4.701 2.153 -5.768 1.00 94.38 92 ALA A N 1
ATOM 701 C CA . ALA A 1 92 ? -6.014 2.446 -5.196 1.00 94.38 92 ALA A CA 1
ATOM 702 C C . ALA A 1 92 ? -5.928 3.413 -4.006 1.00 94.38 92 ALA A C 1
ATOM 704 O O . ALA A 1 92 ? -6.594 4.447 -4.000 1.00 94.38 92 ALA A O 1
ATOM 705 N N . ALA A 1 93 ? -5.032 3.143 -3.051 1.00 95.06 93 ALA A N 1
ATOM 706 C CA . ALA A 1 93 ? -4.827 4.007 -1.887 1.00 95.06 93 ALA A CA 1
ATOM 707 C C . ALA A 1 93 ? -4.460 5.452 -2.272 1.00 95.06 93 ALA A C 1
ATOM 709 O O . ALA A 1 93 ? -4.941 6.405 -1.666 1.00 95.06 93 ALA A O 1
ATOM 710 N N . SER A 1 94 ? -3.601 5.613 -3.280 1.00 93.81 94 SER A N 1
ATOM 711 C CA . SER A 1 94 ? -3.035 6.899 -3.709 1.00 93.81 94 SER A CA 1
ATOM 712 C C . SER A 1 94 ? -3.850 7.622 -4.787 1.00 93.81 94 SER A C 1
ATOM 714 O O . SER A 1 94 ? -3.357 8.600 -5.354 1.00 93.81 94 SER A O 1
ATOM 716 N N . ALA A 1 95 ? -5.062 7.158 -5.116 1.00 91.00 95 ALA A N 1
ATOM 717 C CA . ALA A 1 95 ? -5.878 7.715 -6.203 1.00 91.00 95 ALA A CA 1
ATOM 718 C C . ALA A 1 95 ? -5.1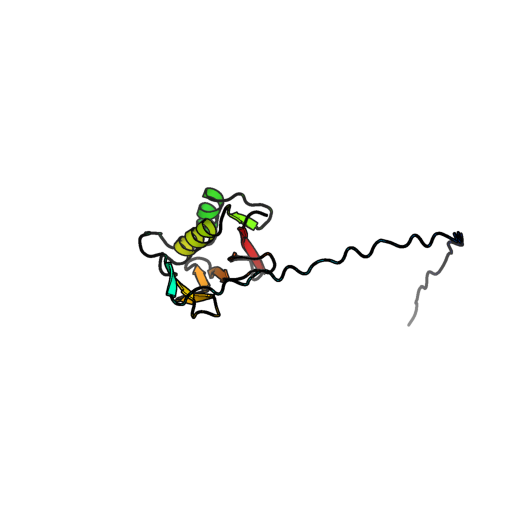24 7.780 -7.547 1.00 91.00 95 ALA A C 1
ATOM 720 O O . ALA A 1 95 ? -5.195 8.755 -8.294 1.00 91.00 95 ALA A O 1
ATOM 721 N N . SER A 1 96 ? -4.353 6.732 -7.843 1.00 89.81 96 SER A N 1
ATOM 722 C CA . SER A 1 96 ? -3.521 6.594 -9.044 1.00 89.81 96 SER A CA 1
ATOM 723 C C . SER A 1 96 ? -2.391 7.631 -9.193 1.00 89.81 96 SER A C 1
ATOM 725 O O . SER A 1 96 ? -1.919 7.867 -10.305 1.00 89.81 96 SER A O 1
ATOM 727 N N . SER A 1 97 ? -1.934 8.245 -8.094 1.00 89.06 97 SER A N 1
ATOM 728 C CA . SER A 1 97 ? -0.843 9.238 -8.115 1.00 89.06 97 SER A CA 1
ATOM 729 C C . SER A 1 97 ? 0.558 8.667 -7.850 1.00 89.06 97 SER A C 1
ATOM 731 O O . SER A 1 97 ? 1.544 9.372 -8.061 1.00 89.06 97 SER A O 1
ATOM 733 N N . GLY A 1 98 ? 0.666 7.413 -7.401 1.00 90.00 98 GLY A N 1
ATOM 734 C CA . GLY A 1 98 ? 1.948 6.787 -7.073 1.00 90.00 98 GLY A CA 1
ATOM 735 C C . GLY A 1 98 ? 2.818 6.471 -8.295 1.00 90.00 98 GLY A C 1
ATOM 736 O O . GLY A 1 98 ? 2.338 5.954 -9.303 1.00 90.00 98 GLY A O 1
ATOM 737 N N . GLN A 1 99 ? 4.125 6.712 -8.176 1.00 94.12 99 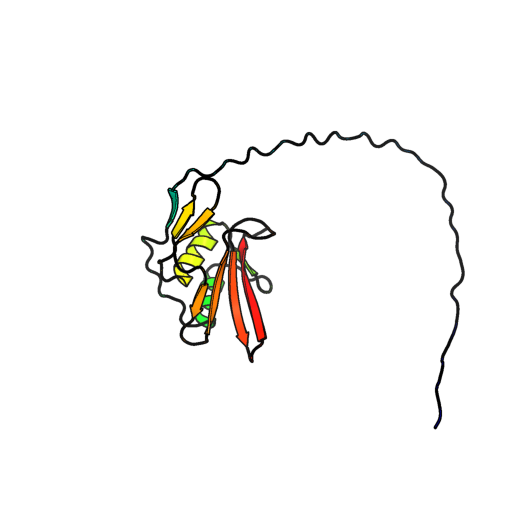GLN A N 1
ATOM 738 C CA . GLN A 1 99 ? 5.122 6.273 -9.152 1.00 94.12 99 GLN A CA 1
ATOM 739 C C . GLN A 1 99 ? 6.360 5.735 -8.423 1.00 94.12 99 GLN A C 1
ATOM 741 O O . GLN A 1 99 ? 6.834 6.342 -7.466 1.00 94.12 99 GLN A O 1
ATOM 746 N N . LEU A 1 100 ? 6.872 4.583 -8.846 1.00 93.88 100 LEU A N 1
ATOM 747 C CA . LEU A 1 100 ? 8.079 3.961 -8.311 1.00 93.88 100 LEU A CA 1
ATOM 748 C C . LEU A 1 100 ? 9.230 4.170 -9.294 1.00 93.88 100 LEU A C 1
ATOM 750 O O . LEU A 1 100 ? 9.125 3.794 -10.463 1.00 93.88 100 LEU A O 1
ATOM 754 N N . GLU A 1 101 ? 10.327 4.748 -8.822 1.00 94.50 101 GLU A N 1
ATOM 755 C CA . GLU A 1 101 ? 11.519 5.033 -9.619 1.00 94.50 101 GLU A CA 1
ATOM 756 C C . GLU A 1 101 ? 12.767 4.381 -9.014 1.00 94.50 101 GLU A C 1
ATOM 758 O O . GLU A 1 101 ? 12.793 4.008 -7.837 1.00 94.50 101 GLU A O 1
ATOM 763 N N . SER A 1 102 ? 13.809 4.260 -9.835 1.00 93.81 102 SER A N 1
ATOM 764 C CA . SER A 1 102 ? 15.164 3.946 -9.397 1.00 93.81 102 SER A CA 1
ATOM 765 C C . SER A 1 102 ? 16.174 4.946 -9.946 1.00 93.81 102 SER A C 1
ATOM 767 O O . SER A 1 102 ? 16.047 5.415 -11.077 1.00 93.81 102 SER A O 1
ATOM 769 N N . ASP A 1 103 ? 17.195 5.254 -9.150 1.00 91.69 103 ASP A N 1
ATOM 770 C CA . ASP A 1 103 ? 18.364 6.047 -9.549 1.00 91.69 103 ASP A CA 1
ATOM 771 C C . ASP A 1 103 ? 19.561 5.176 -9.967 1.00 91.69 103 ASP A C 1
ATOM 773 O O . ASP A 1 103 ? 20.633 5.706 -10.255 1.00 91.69 103 ASP A O 1
ATOM 777 N N . GLY A 1 104 ? 19.388 3.853 -10.030 1.00 87.25 104 GLY A N 1
ATOM 778 C CA . GLY A 1 104 ? 20.486 2.924 -10.261 1.00 87.25 104 GLY A CA 1
ATOM 779 C C . GLY A 1 104 ? 21.194 2.452 -8.997 1.00 87.25 104 GLY A C 1
ATOM 780 O O . GLY A 1 104 ? 22.178 1.742 -9.104 1.00 87.25 104 GLY A O 1
ATOM 781 N N . GLU A 1 105 ? 20.749 2.836 -7.806 1.00 86.62 105 GLU A N 1
ATOM 782 C CA . GLU A 1 105 ? 21.267 2.313 -6.533 1.00 86.62 105 GLU A CA 1
ATOM 783 C C . GLU A 1 105 ? 20.127 2.019 -5.553 1.00 86.62 105 GLU A C 1
ATOM 785 O O . GLU A 1 105 ? 20.175 1.052 -4.796 1.00 86.62 105 GLU A O 1
ATOM 790 N N . ASN A 1 106 ? 19.078 2.836 -5.600 1.00 88.00 106 ASN A N 1
ATOM 791 C CA . ASN A 1 106 ? 17.941 2.830 -4.702 1.00 88.00 106 ASN A CA 1
ATOM 792 C C . ASN A 1 106 ? 16.641 2.714 -5.495 1.00 88.00 106 ASN A C 1
ATOM 794 O O . ASN A 1 106 ? 16.540 3.156 -6.642 1.00 88.00 106 ASN A O 1
ATOM 798 N N . ILE A 1 107 ? 15.619 2.163 -4.845 1.00 90.31 107 ILE A N 1
ATOM 799 C CA . ILE A 1 107 ? 14.234 2.201 -5.310 1.00 90.31 107 ILE A CA 1
ATOM 800 C C . ILE A 1 107 ? 13.459 3.130 -4.379 1.00 90.31 107 ILE A C 1
ATOM 802 O O . ILE A 1 107 ? 13.461 2.941 -3.161 1.00 90.31 107 ILE A O 1
ATOM 806 N N . PHE A 1 108 ? 12.782 4.130 -4.937 1.00 91.44 108 PHE A N 1
ATOM 807 C CA . PHE A 1 108 ? 12.049 5.125 -4.162 1.00 91.44 108 PHE A CA 1
ATOM 808 C C . PHE A 1 108 ? 10.697 5.458 -4.788 1.00 91.44 108 PHE A C 1
ATOM 810 O O . PHE A 1 108 ? 10.501 5.401 -6.001 1.00 91.44 108 PHE A O 1
ATOM 817 N N . LEU A 1 109 ? 9.743 5.816 -3.929 1.00 92.56 109 LEU A N 1
ATOM 818 C CA . LEU A 1 109 ? 8.440 6.306 -4.357 1.00 92.56 109 LEU A CA 1
ATOM 819 C C . LEU A 1 109 ? 8.522 7.811 -4.641 1.00 92.56 109 LEU A C 1
ATOM 821 O O . LEU A 1 109 ? 8.926 8.587 -3.771 1.00 92.56 109 LEU A O 1
ATOM 825 N N . VAL A 1 110 ? 8.080 8.212 -5.827 1.00 89.94 110 VAL A N 1
ATOM 826 C CA . VAL A 1 110 ? 7.801 9.598 -6.195 1.00 89.94 110 VAL A CA 1
ATOM 827 C C . VAL A 1 110 ? 6.335 9.898 -5.890 1.00 89.94 110 VAL A C 1
ATOM 829 O O . VAL A 1 110 ? 5.435 9.221 -6.385 1.00 89.94 110 VAL A O 1
ATOM 832 N N . GLY A 1 111 ? 6.105 10.914 -5.055 1.00 85.00 111 GLY A N 1
ATOM 833 C CA . GLY A 1 111 ? 4.780 11.294 -4.561 1.00 85.00 111 GLY A CA 1
ATOM 834 C C . GLY A 1 111 ? 4.604 11.035 -3.064 1.00 85.00 111 GLY A C 1
ATOM 835 O O . GLY A 1 111 ? 5.578 10.934 -2.312 1.00 85.00 111 GLY A O 1
ATOM 836 N N . ASP A 1 112 ? 3.349 10.955 -2.627 1.00 86.81 112 ASP A N 1
ATOM 837 C CA . ASP A 1 112 ? 3.002 10.796 -1.216 1.00 86.81 112 ASP A CA 1
ATOM 838 C C . ASP A 1 112 ? 3.209 9.355 -0.767 1.00 86.81 112 ASP A C 1
ATOM 840 O O . ASP A 1 112 ? 2.473 8.476 -1.181 1.00 86.81 112 ASP A O 1
ATOM 844 N N . GLN A 1 113 ? 4.168 9.100 0.125 1.00 92.06 113 GLN A N 1
ATOM 845 C CA . GLN A 1 113 ? 4.356 7.773 0.737 1.00 92.06 113 GLN A CA 1
ATOM 846 C C . GLN A 1 113 ? 3.309 7.449 1.806 1.00 92.06 113 GLN A C 1
ATOM 848 O O . GLN A 1 113 ? 3.169 6.291 2.197 1.00 92.06 113 GLN A O 1
ATOM 853 N N . LEU A 1 114 ? 2.602 8.464 2.308 1.00 95.38 114 LEU A N 1
ATOM 854 C CA . LEU A 1 114 ? 1.580 8.346 3.338 1.00 95.38 114 LEU A CA 1
ATOM 855 C C . LEU A 1 114 ? 0.306 9.037 2.867 1.00 95.38 114 LEU A C 1
ATOM 857 O O . LEU A 1 114 ? 0.303 10.245 2.648 1.00 95.38 114 LEU A O 1
ATOM 861 N N . ILE A 1 115 ? -0.779 8.278 2.801 1.00 96.00 115 ILE A N 1
ATOM 862 C CA . ILE A 1 115 ? -2.122 8.781 2.529 1.00 96.00 115 ILE A CA 1
ATOM 863 C C . ILE A 1 115 ? -2.884 8.831 3.847 1.00 96.00 115 ILE A C 1
ATOM 865 O O . ILE A 1 115 ? -2.855 7.868 4.613 1.00 96.00 115 ILE A O 1
ATOM 869 N N . THR A 1 116 ? -3.549 9.952 4.125 1.00 96.75 116 THR A N 1
ATOM 870 C CA . THR A 1 116 ? -4.482 10.080 5.254 1.00 96.75 116 THR A CA 1
ATOM 871 C C . THR A 1 116 ? -5.901 10.047 4.718 1.00 96.75 116 THR A C 1
ATOM 873 O O . THR A 1 116 ? -6.245 10.855 3.859 1.00 96.75 116 THR A O 1
ATOM 876 N N . PHE A 1 117 ? -6.709 9.128 5.231 1.00 96.50 117 PHE A N 1
ATOM 877 C CA . PHE A 1 117 ? -8.100 8.970 4.844 1.00 96.50 117 PHE A CA 1
ATOM 878 C C . PHE A 1 117 ? -8.912 10.154 5.393 1.00 96.50 117 PHE A C 1
ATOM 880 O O . PHE A 1 117 ? -8.842 10.438 6.599 1.00 96.50 117 PHE A O 1
ATOM 887 N N . PRO A 1 118 ? -9.619 10.902 4.530 1.00 95.81 118 PRO A N 1
ATOM 888 C CA . PRO A 1 118 ? -10.237 12.175 4.886 1.00 95.81 118 PRO A CA 1
ATOM 889 C C . PRO A 1 118 ? -11.330 12.072 5.957 1.00 95.81 118 PRO A C 1
ATOM 891 O O . PRO A 1 118 ? -11.507 13.029 6.715 1.00 95.81 118 PRO A O 1
ATOM 894 N N . GLU A 1 119 ? -12.055 10.955 6.053 1.00 96.75 119 GLU A N 1
ATOM 895 C CA . GLU A 1 119 ? -13.218 10.860 6.944 1.00 96.75 119 GLU A CA 1
ATOM 896 C C . GLU A 1 119 ? -12.881 10.417 8.369 1.00 96.75 119 GLU A C 1
ATOM 898 O O . GLU A 1 119 ? -13.500 10.887 9.327 1.00 96.75 119 GLU A O 1
ATOM 903 N N . ASP A 1 120 ? -11.909 9.519 8.536 1.00 95.94 120 ASP A N 1
ATOM 904 C CA . ASP A 1 120 ? -11.611 8.902 9.834 1.00 95.94 120 ASP A CA 1
ATOM 905 C C . ASP A 1 120 ? -10.176 9.140 10.333 1.00 95.94 120 ASP A C 1
ATOM 907 O O . ASP A 1 120 ? -9.852 8.798 11.476 1.00 95.94 120 ASP A O 1
ATOM 911 N N . GLY A 1 121 ? -9.325 9.774 9.516 1.00 95.94 121 GLY A N 1
ATOM 912 C CA . GLY A 1 121 ? -7.937 10.090 9.851 1.00 95.94 121 GLY A CA 1
ATOM 913 C C . GLY A 1 121 ? -7.020 8.870 9.945 1.00 95.94 121 GLY A C 1
ATOM 914 O O . GLY A 1 121 ? -5.893 8.991 10.435 1.00 95.94 121 GLY A O 1
ATOM 915 N N . ASN A 1 122 ? -7.486 7.700 9.502 1.00 97.94 122 ASN A N 1
ATOM 916 C CA . ASN A 1 122 ? -6.646 6.523 9.329 1.00 97.94 122 ASN A CA 1
ATOM 917 C C . ASN A 1 122 ? -5.656 6.751 8.187 1.00 97.94 122 ASN A C 1
ATOM 919 O O . ASN A 1 122 ? -5.775 7.707 7.424 1.00 97.94 122 ASN A O 1
ATOM 923 N N . THR A 1 123 ? -4.617 5.925 8.097 1.00 97.88 123 THR A N 1
ATOM 924 C CA . THR A 1 123 ? -3.544 6.169 7.122 1.00 97.88 123 THR A CA 1
ATOM 925 C C . THR A 1 123 ? -3.117 4.905 6.406 1.00 97.88 123 THR A C 1
ATOM 927 O O . THR A 1 123 ? -3.024 3.858 7.044 1.00 97.88 123 THR A O 1
ATOM 930 N N . ALA A 1 124 ? -2.741 5.020 5.136 1.00 97.81 124 ALA A N 1
ATOM 931 C CA . ALA A 1 124 ? -1.988 4.005 4.406 1.00 97.81 124 ALA A CA 1
ATOM 932 C C . ALA A 1 124 ? -0.556 4.499 4.173 1.00 97.81 124 ALA A C 1
ATOM 934 O O . ALA A 1 124 ? -0.358 5.629 3.732 1.00 97.81 124 ALA A O 1
ATOM 935 N N . TYR A 1 125 ? 0.440 3.670 4.475 1.00 97.19 125 TYR A N 1
ATOM 936 C CA . TYR A 1 125 ? 1.855 3.987 4.291 1.00 97.19 125 TYR A CA 1
ATOM 937 C C . TYR A 1 125 ? 2.537 2.938 3.417 1.00 97.19 125 TYR A C 1
ATOM 939 O O . TYR A 1 125 ? 2.511 1.751 3.744 1.00 97.19 125 TYR A O 1
ATOM 947 N N . PHE A 1 126 ? 3.163 3.375 2.330 1.00 96.75 126 PHE A N 1
ATOM 948 C CA . PHE A 1 126 ? 3.892 2.503 1.420 1.00 96.75 126 PHE A CA 1
ATOM 949 C C . PHE A 1 126 ? 5.363 2.386 1.807 1.00 96.75 126 PHE A C 1
ATOM 951 O O . PHE A 1 126 ? 6.037 3.379 2.084 1.00 96.75 126 PHE A O 1
ATOM 958 N N . ARG A 1 127 ? 5.875 1.157 1.776 1.00 95.00 127 ARG A N 1
ATOM 959 C CA . ARG A 1 127 ? 7.288 0.838 1.958 1.00 95.00 127 ARG A CA 1
ATOM 960 C C . ARG A 1 127 ? 7.781 0.046 0.759 1.00 95.00 127 ARG A C 1
ATOM 962 O O . ARG A 1 127 ? 7.193 -0.974 0.410 1.00 95.00 127 ARG A O 1
ATOM 969 N N . THR A 1 128 ? 8.887 0.498 0.180 1.00 92.19 128 THR A N 1
ATOM 970 C CA . THR A 1 128 ? 9.601 -0.210 -0.890 1.00 92.19 128 THR A CA 1
ATOM 971 C C . THR A 1 128 ? 10.300 -1.467 -0.383 1.00 92.19 128 THR A C 1
ATOM 973 O O . THR A 1 128 ? 10.546 -2.379 -1.163 1.00 92.19 128 THR A O 1
ATOM 976 N N . GLU A 1 129 ? 10.566 -1.537 0.925 1.00 88.81 129 GLU A N 1
ATOM 977 C CA . GLU A 1 129 ? 11.253 -2.654 1.564 1.00 88.81 129 GLU A CA 1
ATOM 978 C C . GLU A 1 129 ? 10.584 -3.092 2.876 1.00 88.81 129 GLU A C 1
ATOM 980 O O . GLU A 1 129 ? 10.066 -2.303 3.686 1.00 88.81 129 GLU A O 1
ATOM 985 N N . SER A 1 130 ? 10.661 -4.394 3.129 1.00 85.88 130 SER A N 1
ATOM 986 C CA . SER A 1 130 ? 10.179 -5.045 4.338 1.00 85.88 130 SER A CA 1
ATOM 987 C C . SER A 1 130 ? 11.240 -6.003 4.890 1.00 85.88 130 SER A C 1
ATOM 989 O O . SER A 1 130 ? 12.102 -6.492 4.165 1.00 85.88 130 SER A O 1
ATOM 991 N N . LYS A 1 131 ? 11.172 -6.324 6.191 1.00 83.06 131 LYS A N 1
ATOM 992 C CA . LYS A 1 131 ? 12.080 -7.316 6.804 1.00 83.06 131 LYS A CA 1
ATOM 993 C C . LYS A 1 131 ? 11.931 -8.717 6.202 1.00 83.06 131 LYS A C 1
ATOM 995 O O . LYS A 1 131 ? 12.851 -9.516 6.318 1.00 83.06 131 LYS A O 1
ATOM 1000 N N . SER A 1 132 ? 10.766 -9.012 5.636 1.00 78.25 132 SER A N 1
ATOM 1001 C CA . SER A 1 132 ? 10.444 -10.255 4.934 1.00 78.25 132 SER A CA 1
ATOM 1002 C C . SER A 1 132 ? 10.697 -10.159 3.425 1.00 78.25 132 SER A C 1
ATOM 1004 O O . SER A 1 132 ? 10.404 -11.112 2.713 1.00 78.25 132 SER A O 1
ATOM 1006 N N . GLY A 1 133 ? 11.267 -9.045 2.952 1.00 82.81 133 GLY A N 1
ATOM 1007 C CA . GLY A 1 133 ? 11.493 -8.759 1.539 1.00 82.81 133 GLY A CA 1
ATOM 1008 C C . GLY A 1 133 ? 10.311 -8.051 0.876 1.00 82.81 133 GLY A C 1
ATOM 1009 O O . GLY A 1 133 ? 9.182 -8.098 1.369 1.00 82.81 133 GLY A O 1
ATOM 1010 N N . GLY A 1 134 ? 10.609 -7.378 -0.233 1.00 87.94 134 GLY A N 1
ATOM 1011 C CA . GLY A 1 134 ? 9.628 -6.766 -1.127 1.00 87.94 134 GLY A CA 1
ATOM 1012 C C . GLY A 1 134 ? 8.861 -5.568 -0.566 1.00 87.94 134 GLY A C 1
ATOM 1013 O O . GLY A 1 134 ? 9.089 -5.092 0.554 1.00 87.94 134 GLY A O 1
ATOM 1014 N N . MET A 1 135 ? 7.929 -5.089 -1.388 1.00 93.94 135 MET A N 1
ATOM 1015 C CA . MET A 1 135 ? 7.051 -3.961 -1.071 1.00 93.94 135 MET A CA 1
ATOM 1016 C C . MET A 1 135 ? 6.024 -4.307 0.018 1.00 93.94 135 MET A C 1
ATOM 1018 O O . MET A 1 135 ? 5.671 -5.463 0.254 1.00 93.94 135 MET A O 1
ATOM 1022 N N . THR A 1 136 ? 5.514 -3.299 0.722 1.00 96.56 136 THR A N 1
ATOM 1023 C CA . THR A 1 136 ? 4.462 -3.466 1.739 1.00 96.56 136 THR A CA 1
ATOM 1024 C C . THR A 1 136 ? 3.622 -2.203 1.862 1.00 96.56 136 THR A C 1
ATOM 1026 O O . THR A 1 136 ? 4.156 -1.098 1.785 1.00 96.56 136 THR A O 1
ATOM 1029 N N . ILE A 1 137 ? 2.331 -2.358 2.156 1.00 97.69 137 ILE A N 1
ATOM 1030 C CA . ILE A 1 137 ? 1.465 -1.251 2.589 1.00 97.69 137 ILE A CA 1
ATOM 1031 C C . ILE A 1 137 ? 1.080 -1.484 4.047 1.00 97.69 137 ILE A C 1
ATOM 1033 O O . ILE A 1 137 ? 0.503 -2.521 4.365 1.00 97.69 137 ILE A O 1
ATOM 1037 N N . ASP A 1 138 ? 1.369 -0.535 4.932 1.00 97.75 138 ASP A N 1
ATOM 1038 C CA . ASP A 1 138 ? 0.849 -0.530 6.300 1.00 97.75 138 ASP A CA 1
ATOM 1039 C C . ASP A 1 138 ? -0.432 0.320 6.347 1.00 97.75 138 ASP A C 1
ATOM 1041 O O . ASP A 1 138 ? -0.389 1.528 6.120 1.00 97.75 138 ASP A O 1
ATOM 1045 N N . VAL A 1 139 ? -1.571 -0.295 6.670 1.00 98.12 139 VAL A N 1
ATOM 1046 C CA . VAL A 1 139 ? -2.861 0.385 6.854 1.00 98.12 139 VAL A CA 1
ATOM 1047 C C . VAL A 1 139 ? -3.136 0.516 8.350 1.00 98.12 139 VAL A C 1
ATOM 1049 O O . VAL A 1 139 ? -3.295 -0.472 9.068 1.00 98.12 139 VAL A O 1
ATOM 1052 N N . VAL A 1 140 ? -3.162 1.746 8.850 1.00 97.88 140 VAL A N 1
ATOM 1053 C CA . VAL A 1 140 ? -3.265 2.054 10.278 1.00 97.88 140 VAL A CA 1
ATOM 1054 C C . VAL A 1 140 ? -4.691 2.455 10.619 1.00 97.88 140 VAL A C 1
ATOM 1056 O O . VAL A 1 140 ? -5.143 3.525 10.221 1.00 97.88 140 VAL A O 1
ATOM 1059 N N . LYS A 1 141 ? -5.359 1.636 11.434 1.00 97.44 141 LYS A N 1
ATOM 1060 C CA . LYS A 1 141 ? -6.656 1.943 12.041 1.00 97.44 141 LYS A CA 1
ATOM 1061 C C . LYS A 1 141 ? -6.461 2.581 13.414 1.00 97.44 141 LYS A C 1
ATOM 1063 O O . LYS A 1 141 ? -5.799 2.023 14.290 1.00 97.44 141 LYS A O 1
ATOM 1068 N N . ILE A 1 142 ? -7.066 3.735 13.638 1.00 94.75 142 ILE A N 1
ATOM 1069 C CA . ILE A 1 142 ? -7.008 4.509 14.872 1.00 94.75 142 ILE A CA 1
ATOM 1070 C C . ILE A 1 142 ? -8.325 4.306 15.624 1.00 94.75 142 ILE A C 1
ATOM 1072 O O . ILE A 1 142 ? -9.385 4.766 15.216 1.00 94.75 142 ILE A O 1
ATOM 1076 N N . ILE A 1 143 ? -8.267 3.629 16.772 1.00 92.38 143 ILE A N 1
ATOM 1077 C CA . ILE A 1 143 ? -9.428 3.383 17.638 1.00 92.38 143 ILE A CA 1
ATOM 1078 C C . ILE A 1 143 ? -9.127 3.940 19.024 1.00 92.38 143 ILE A C 1
ATOM 1080 O O . ILE A 1 1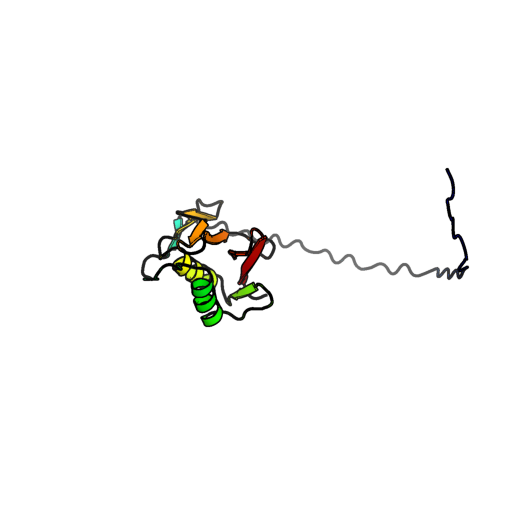43 ? -8.281 3.408 19.743 1.00 92.38 143 ILE A O 1
ATOM 1084 N N . LYS A 1 144 ? -9.840 4.994 19.444 1.00 90.94 144 LYS A N 1
ATOM 1085 C CA . LYS A 1 144 ? -9.696 5.598 20.788 1.00 90.94 144 LYS A CA 1
ATOM 1086 C C . LYS A 1 144 ? -8.225 5.888 21.153 1.00 90.94 144 LYS A C 1
ATOM 1088 O O . LYS A 1 144 ? -7.771 5.526 22.238 1.00 90.94 144 LYS A O 1
ATOM 1093 N N . ASN A 1 145 ? -7.479 6.509 20.236 1.00 88.94 145 ASN A N 1
ATOM 1094 C CA . ASN A 1 145 ? -6.042 6.817 20.351 1.00 88.94 145 ASN A CA 1
ATOM 1095 C C . ASN A 1 145 ? -5.094 5.604 20.386 1.00 88.94 145 ASN A C 1
ATOM 1097 O O . ASN A 1 145 ? -3.910 5.759 20.684 1.00 88.94 145 ASN A O 1
ATOM 1101 N N . LYS A 1 146 ? -5.578 4.397 20.081 1.00 93.44 146 LYS A N 1
ATOM 1102 C CA . LYS A 1 146 ? -4.732 3.225 19.835 1.00 93.44 146 LYS A CA 1
ATOM 1103 C C . LYS A 1 146 ? -4.606 2.998 18.338 1.00 93.44 146 LYS A C 1
ATOM 1105 O O . LYS A 1 146 ? -5.589 3.147 17.621 1.00 93.44 146 LYS A O 1
ATOM 1110 N N . LYS A 1 147 ? -3.406 2.632 17.897 1.00 95.62 147 LYS A N 1
ATOM 1111 C CA . LYS A 1 147 ? -3.128 2.247 16.514 1.00 95.62 147 LYS A CA 1
ATOM 1112 C C . LYS A 1 147 ? -3.170 0.729 16.408 1.00 95.62 147 LYS A C 1
ATOM 1114 O O . LYS A 1 147 ? -2.461 0.055 17.153 1.00 95.62 147 LYS A O 1
ATOM 1119 N N . ASP A 1 148 ? -3.991 0.230 15.502 1.00 96.69 148 ASP A N 1
ATOM 1120 C CA . ASP A 1 148 ? -3.976 -1.147 15.034 1.00 96.69 148 ASP A CA 1
ATOM 1121 C C . ASP A 1 148 ? -3.427 -1.142 13.606 1.00 96.69 148 ASP A C 1
ATOM 1123 O O . ASP A 1 148 ? -3.842 -0.320 12.788 1.00 96.69 148 ASP A O 1
ATOM 1127 N N . ILE A 1 149 ? -2.425 -1.975 13.336 1.00 97.00 149 ILE A N 1
ATOM 1128 C CA . ILE A 1 149 ? -1.693 -1.951 12.067 1.00 97.00 149 ILE A CA 1
ATOM 1129 C C . ILE A 1 149 ? -2.038 -3.216 11.304 1.00 97.00 149 ILE A C 1
ATOM 1131 O O . ILE A 1 149 ? -1.728 -4.322 11.753 1.00 97.00 149 ILE A O 1
ATOM 1135 N N . TYR A 1 150 ? -2.637 -3.009 10.141 1.00 98.00 150 TYR A N 1
ATOM 1136 C CA . TYR A 1 150 ? -2.866 -4.016 9.126 1.00 98.00 150 TYR A CA 1
ATOM 1137 C C . TYR A 1 150 ? -1.806 -3.874 8.040 1.00 98.00 150 TYR A C 1
ATOM 1139 O O . TYR A 1 150 ? -1.221 -2.802 7.873 1.00 98.00 150 TYR A O 1
ATOM 1147 N N . LYS A 1 151 ? -1.523 -4.953 7.316 1.00 97.50 151 LYS A N 1
ATOM 1148 C CA . LYS A 1 151 ? -0.488 -4.968 6.282 1.00 97.50 151 LYS A CA 1
ATOM 1149 C C . LYS A 1 151 ? -0.987 -5.626 5.017 1.00 97.50 151 LYS A C 1
ATOM 1151 O O . LYS A 1 151 ? -1.655 -6.643 5.102 1.00 97.50 151 LYS A O 1
ATOM 1156 N N . VAL A 1 152 ? -0.592 -5.100 3.869 1.00 97.69 152 VAL A N 1
ATOM 1157 C CA . VAL A 1 152 ? -0.632 -5.820 2.593 1.00 97.69 152 VAL A CA 1
ATOM 1158 C C . VAL A 1 152 ? 0.791 -6.269 2.299 1.00 97.69 152 VAL A C 1
ATOM 1160 O O . VAL A 1 152 ? 1.683 -5.426 2.191 1.00 97.69 152 VAL A O 1
ATOM 1163 N N . HIS A 1 153 ? 1.020 -7.577 2.242 1.00 95.00 153 HIS A N 1
ATOM 1164 C CA . HIS A 1 153 ? 2.350 -8.162 2.080 1.00 95.00 153 HIS A CA 1
ATOM 1165 C C . HIS A 1 153 ? 2.292 -9.389 1.171 1.00 95.00 153 HIS A C 1
ATOM 1167 O O . HIS A 1 153 ? 1.252 -10.038 1.085 1.00 95.00 153 HIS A O 1
ATOM 1173 N N . LEU A 1 154 ? 3.415 -9.722 0.531 1.00 93.12 154 LEU A N 1
ATOM 1174 C CA . LEU A 1 154 ? 3.562 -10.947 -0.250 1.00 93.12 154 LEU A CA 1
ATOM 1175 C C . LEU A 1 154 ? 3.188 -12.182 0.574 1.00 93.12 154 LEU A C 1
ATOM 1177 O O . LEU A 1 154 ? 3.625 -12.319 1.723 1.00 93.12 154 LEU A O 1
ATOM 1181 N N . LYS A 1 155 ? 2.426 -13.081 -0.049 1.00 87.62 155 LYS A N 1
ATOM 1182 C CA . LYS A 1 155 ? 2.143 -14.417 0.468 1.00 87.62 155 LYS A CA 1
ATOM 1183 C C . LYS A 1 155 ? 3.442 -15.219 0.513 1.00 87.62 155 LYS A C 1
ATOM 1185 O O . LYS A 1 155 ? 4.107 -15.368 -0.511 1.00 87.62 155 LYS A O 1
ATOM 1190 N N . VAL A 1 156 ? 3.799 -15.693 1.706 1.00 78.06 156 VAL A N 1
ATOM 1191 C CA . VAL A 1 156 ? 4.992 -16.521 1.967 1.00 78.06 156 VAL A CA 1
ATOM 1192 C C . VAL A 1 156 ? 4.622 -17.997 1.961 1.00 78.06 156 VAL A C 1
ATOM 1194 O O . VAL A 1 156 ? 3.530 -18.327 2.478 1.00 78.06 156 VAL A O 1
#

pLDDT: mean 82.0, std 19.1, range [39.03, 98.25]